Protein AF-A0AA94XUB6-F1 (afdb_monomer)

Radius of gyration: 19.05 Å; Cα contacts (8 Å, |Δi|>4): 38; chains: 1; bounding box: 40×18×62 Å

Foldseek 3Di:
DALVVLVVVLVCCCVPPLVVVLVVLVVVLVVVVVDPDCVNVVSVVVSVVSVVVSVVSSVVSVVVSVVRVVVVVVPPPPDD

Secondary structure (DSSP, 8-state):
--HHHHHHHHHHHIIIIIHHHHHHHHHHHHHHHTSSSTHHHHHHHHHHHHHHHHHHHHHHHHHHHHHHHHHHHHHS----

Structure (mmCIF, N/CA/C/O backbone):
data_AF-A0AA94XUB6-F1
#
_entry.id   AF-A0AA94XUB6-F1
#
loop_
_atom_site.group_PDB
_atom_site.id
_atom_site.type_symbol
_atom_site.label_atom_id
_atom_site.label_alt_id
_atom_site.label_comp_id
_atom_site.label_asym_id
_atom_site.label_entity_id
_atom_site.label_seq_id
_atom_site.pdbx_PDB_ins_code
_atom_site.Cartn_x
_atom_site.Cartn_y
_atom_site.Cartn_z
_atom_site.occupancy
_atom_site.B_iso_or_equiv
_atom_site.auth_seq_id
_atom_site.auth_comp_id
_atom_site.auth_asym_id
_atom_site.auth_atom_id
_atom_site.pdbx_PDB_model_num
ATOM 1 N N . MET A 1 1 ? 14.512 -8.110 -17.066 1.00 56.94 1 MET A N 1
ATOM 2 C CA . MET A 1 1 ? 13.182 -8.217 -16.418 1.00 56.94 1 MET A CA 1
ATOM 3 C C . MET A 1 1 ? 12.325 -7.128 -17.038 1.00 56.94 1 MET A C 1
ATOM 5 O O . MET A 1 1 ? 12.730 -5.985 -16.926 1.00 56.94 1 MET A O 1
ATOM 9 N N . THR A 1 2 ? 11.251 -7.462 -17.757 1.00 74.88 2 THR A N 1
ATOM 10 C CA . THR A 1 2 ? 10.506 -6.472 -18.557 1.00 74.88 2 THR A CA 1
ATOM 11 C C . THR A 1 2 ? 9.581 -5.608 -17.703 1.00 74.88 2 THR A C 1
ATOM 13 O O . THR A 1 2 ? 9.077 -6.081 -16.679 1.00 74.88 2 THR A O 1
ATOM 16 N N . ALA A 1 3 ? 9.320 -4.366 -18.123 1.00 73.31 3 ALA A N 1
ATOM 17 C CA . ALA A 1 3 ? 8.434 -3.440 -17.405 1.00 73.31 3 ALA A CA 1
ATOM 18 C C . ALA A 1 3 ? 7.041 -4.040 -17.122 1.00 73.31 3 ALA A C 1
ATOM 20 O O . ALA A 1 3 ? 6.515 -3.908 -16.017 1.00 73.31 3 ALA A O 1
ATOM 21 N N . ALA A 1 4 ? 6.496 -4.819 -18.063 1.00 78.44 4 ALA A N 1
ATOM 22 C CA . ALA A 1 4 ? 5.234 -5.544 -17.895 1.00 78.44 4 ALA A CA 1
ATOM 23 C C . ALA A 1 4 ? 5.238 -6.518 -16.698 1.00 78.44 4 ALA A C 1
ATOM 25 O O . ALA A 1 4 ? 4.238 -6.644 -15.992 1.00 78.44 4 ALA A O 1
ATOM 26 N N . LYS A 1 5 ? 6.368 -7.188 -16.417 1.00 81.00 5 LYS A N 1
ATOM 27 C CA . LYS A 1 5 ? 6.489 -8.075 -15.245 1.00 81.00 5 LYS A CA 1
ATOM 28 C C . LYS A 1 5 ? 6.512 -7.288 -13.932 1.00 81.00 5 LYS A C 1
ATOM 30 O O . LYS A 1 5 ? 5.994 -7.786 -12.936 1.00 81.00 5 LYS A O 1
ATOM 35 N N . ILE A 1 6 ? 7.084 -6.081 -13.929 1.00 79.06 6 ILE A N 1
ATOM 36 C CA . ILE A 1 6 ? 7.124 -5.201 -12.750 1.00 79.06 6 ILE A CA 1
ATOM 37 C C . ILE A 1 6 ? 5.714 -4.714 -12.409 1.00 79.06 6 ILE A C 1
ATOM 39 O O . ILE A 1 6 ? 5.304 -4.834 -11.255 1.00 79.06 6 ILE A O 1
ATOM 43 N N . TYR A 1 7 ? 4.947 -4.270 -13.409 1.00 81.12 7 TYR A N 1
ATOM 44 C CA . TYR A 1 7 ? 3.542 -3.899 -13.222 1.00 81.12 7 TYR A CA 1
ATOM 45 C C . TYR A 1 7 ? 2.695 -5.075 -12.733 1.00 81.12 7 TYR A C 1
ATOM 47 O O . TYR A 1 7 ? 2.026 -4.951 -11.713 1.00 81.12 7 TYR A O 1
ATOM 55 N N . ALA A 1 8 ? 2.790 -6.244 -13.375 1.00 83.56 8 ALA A N 1
ATOM 56 C CA . ALA A 1 8 ? 2.016 -7.421 -12.971 1.00 83.56 8 ALA A CA 1
ATOM 57 C C . ALA A 1 8 ? 2.339 -7.886 -11.536 1.00 83.56 8 ALA A C 1
ATOM 59 O O . ALA A 1 8 ? 1.464 -8.358 -10.808 1.00 83.56 8 ALA A O 1
ATOM 60 N N . GLN A 1 9 ? 3.599 -7.767 -11.104 1.00 85.50 9 GLN A N 1
ATOM 61 C CA . GLN A 1 9 ? 3.991 -8.089 -9.733 1.00 85.50 9 GLN A CA 1
ATOM 62 C C . GLN A 1 9 ? 3.507 -7.030 -8.736 1.00 85.50 9 GLN A C 1
ATOM 64 O O . GLN A 1 9 ? 3.034 -7.390 -7.655 1.00 85.50 9 GLN A O 1
ATOM 69 N N . GLY A 1 10 ? 3.600 -5.748 -9.096 1.00 81.69 10 GLY A N 1
ATOM 70 C CA . GLY A 1 10 ? 3.089 -4.640 -8.293 1.00 81.69 10 GLY A CA 1
ATOM 71 C C . GLY A 1 10 ? 1.580 -4.722 -8.092 1.00 81.69 10 GLY A C 1
ATOM 72 O O . GLY A 1 10 ? 1.118 -4.698 -6.955 1.00 81.69 10 GLY A O 1
ATOM 73 N N . GLU A 1 11 ? 0.827 -4.946 -9.167 1.00 85.12 11 GLU A N 1
ATOM 74 C CA . GLU A 1 11 ? -0.625 -5.132 -9.143 1.00 85.12 11 GLU A CA 1
ATOM 75 C C . GLU A 1 11 ? -1.024 -6.302 -8.237 1.00 85.12 11 GLU A C 1
ATOM 77 O O . GLU A 1 11 ? -1.847 -6.146 -7.333 1.00 85.12 11 GLU A O 1
ATOM 82 N N . ARG A 1 12 ? -0.390 -7.471 -8.400 1.00 88.50 12 ARG A N 1
ATOM 83 C CA . ARG A 1 12 ? -0.658 -8.634 -7.536 1.00 88.50 12 ARG A CA 1
ATOM 84 C C . ARG A 1 12 ? -0.374 -8.346 -6.070 1.00 88.50 12 ARG A C 1
ATOM 86 O O . ARG A 1 12 ? -1.107 -8.831 -5.213 1.00 88.50 12 ARG A O 1
ATOM 93 N N . ARG A 1 13 ? 0.694 -7.606 -5.764 1.00 83.00 13 ARG A N 1
ATOM 94 C CA . ARG A 1 13 ? 1.037 -7.234 -4.387 1.00 83.00 13 ARG A CA 1
ATOM 95 C C . ARG A 1 13 ? 0.012 -6.260 -3.812 1.00 83.00 13 ARG A C 1
ATOM 97 O O . ARG A 1 13 ? -0.399 -6.435 -2.669 1.00 83.00 13 ARG A O 1
ATOM 104 N N . MET A 1 14 ? -0.453 -5.313 -4.620 1.00 85.06 14 MET A N 1
ATOM 105 C CA . MET A 1 14 ? -1.504 -4.366 -4.257 1.00 85.06 14 MET A CA 1
ATOM 106 C C . MET A 1 14 ? -2.811 -5.081 -3.921 1.00 85.06 14 MET A C 1
ATOM 108 O O . MET A 1 14 ? -3.341 -4.902 -2.828 1.00 85.06 14 MET A O 1
ATOM 112 N N . TRP A 1 15 ? -3.239 -6.009 -4.775 1.00 86.38 15 TRP A N 1
ATOM 113 C CA . TRP A 1 15 ? -4.443 -6.801 -4.537 1.00 86.38 15 TRP A CA 1
ATOM 114 C C . TRP A 1 15 ? -4.323 -7.808 -3.391 1.00 86.38 15 TRP A C 1
ATOM 116 O O . TRP A 1 15 ? -5.293 -8.027 -2.672 1.00 86.38 15 TRP A O 1
ATOM 126 N N . ARG A 1 16 ? -3.158 -8.439 -3.201 1.00 89.81 16 ARG A N 1
ATOM 127 C CA . ARG A 1 16 ? -2.979 -9.479 -2.170 1.00 89.81 16 ARG A CA 1
ATOM 128 C C . ARG A 1 16 ? -2.691 -8.944 -0.776 1.00 89.81 16 ARG A C 1
ATOM 130 O O . ARG A 1 16 ? -3.024 -9.627 0.183 1.00 89.81 16 ARG A O 1
ATOM 137 N N . PHE A 1 17 ? -2.043 -7.789 -0.657 1.00 90.12 17 PHE A N 1
ATOM 138 C CA . PHE A 1 17 ? -1.639 -7.243 0.640 1.00 90.12 17 PHE A CA 1
ATOM 139 C C . PHE A 1 17 ? -2.392 -5.965 0.978 1.00 90.12 17 PHE A C 1
ATOM 141 O O . PHE A 1 17 ? -3.042 -5.903 2.019 1.00 90.12 17 PHE A O 1
ATOM 148 N N . TRP A 1 18 ? -2.334 -4.959 0.105 1.00 89.38 18 TRP A N 1
ATOM 149 C CA . TRP A 1 18 ? -2.888 -3.641 0.412 1.00 89.38 18 TRP A CA 1
ATOM 150 C C . TRP A 1 18 ? -4.419 -3.658 0.453 1.00 89.38 18 TRP A C 1
ATOM 152 O O . TRP A 1 18 ? -4.992 -3.174 1.425 1.00 89.38 18 TRP A O 1
ATOM 162 N N . THR A 1 19 ? -5.087 -4.287 -0.519 1.00 88.88 19 THR A N 1
ATOM 163 C CA . THR A 1 19 ? -6.557 -4.379 -0.539 1.00 88.88 19 THR A CA 1
ATOM 164 C C . THR A 1 19 ? -7.147 -5.031 0.720 1.00 88.88 19 THR A C 1
ATOM 166 O O . THR A 1 19 ? -7.969 -4.385 1.369 1.00 88.88 19 THR A O 1
ATOM 169 N N . PRO A 1 20 ? -6.758 -6.257 1.133 1.00 91.19 20 PRO A N 1
ATOM 170 C CA . PRO A 1 20 ? -7.335 -6.865 2.332 1.00 91.19 20 PRO A CA 1
ATOM 171 C C . PRO A 1 20 ? -6.998 -6.081 3.601 1.00 91.19 20 PRO A C 1
ATOM 173 O O . PRO A 1 20 ? -7.852 -5.953 4.474 1.00 91.19 20 PRO A O 1
ATOM 176 N N . LEU A 1 21 ? -5.795 -5.506 3.693 1.00 92.38 21 LEU A N 1
ATOM 177 C CA . LEU A 1 21 ? -5.408 -4.689 4.841 1.00 92.38 21 LEU A CA 1
ATOM 178 C C . LEU A 1 21 ? -6.292 -3.438 4.968 1.00 92.38 21 LEU A C 1
ATOM 180 O O . LEU A 1 21 ? -6.783 -3.144 6.056 1.00 92.38 21 LEU A O 1
ATOM 184 N N . VAL A 1 22 ? -6.547 -2.737 3.859 1.00 90.00 22 VAL A N 1
ATOM 185 C CA . VAL A 1 22 ? -7.438 -1.566 3.830 1.00 90.00 22 VAL A CA 1
ATOM 186 C C . VAL A 1 22 ? -8.876 -1.963 4.164 1.00 90.00 22 VAL A C 1
ATOM 188 O O . VAL A 1 22 ? -9.513 -1.283 4.961 1.00 90.00 22 VAL A O 1
ATOM 191 N N . VAL A 1 23 ? -9.379 -3.079 3.629 1.00 92.50 23 VAL A N 1
ATOM 192 C CA . VAL A 1 23 ? -10.733 -3.575 3.941 1.00 92.50 23 VAL A CA 1
ATOM 193 C C . VAL A 1 23 ? -10.891 -3.858 5.436 1.00 92.50 23 VAL A C 1
ATOM 195 O O . VAL A 1 23 ? -11.876 -3.433 6.039 1.00 92.50 23 VAL A O 1
ATOM 198 N N . VAL A 1 24 ? -9.910 -4.524 6.054 1.00 93.69 24 VAL A N 1
ATOM 199 C CA . VAL A 1 24 ? -9.919 -4.805 7.498 1.00 93.69 24 VAL A CA 1
ATOM 200 C C . VAL A 1 24 ? -9.892 -3.513 8.313 1.00 93.69 24 VAL A C 1
ATOM 202 O O . VAL A 1 24 ? -10.635 -3.391 9.284 1.00 93.69 24 VAL A O 1
ATOM 205 N N . LEU A 1 25 ? -9.084 -2.528 7.913 1.00 91.31 25 LEU A N 1
ATOM 206 C CA . LEU A 1 25 ? -9.007 -1.238 8.602 1.00 91.31 25 LEU A CA 1
ATOM 207 C C . LEU A 1 25 ? -10.304 -0.439 8.491 1.00 91.31 25 LEU A C 1
ATOM 209 O O . LEU A 1 25 ? -10.770 0.097 9.492 1.00 91.31 25 LEU A O 1
ATOM 213 N N . VAL A 1 26 ? -10.931 -0.410 7.314 1.00 89.81 26 VAL A N 1
ATOM 214 C CA . VAL A 1 26 ? -12.232 0.244 7.124 1.00 89.81 26 VAL A CA 1
ATOM 215 C C . VAL A 1 26 ? -13.302 -0.431 7.982 1.00 89.81 26 VAL A C 1
ATOM 217 O O . VAL A 1 26 ? -14.047 0.25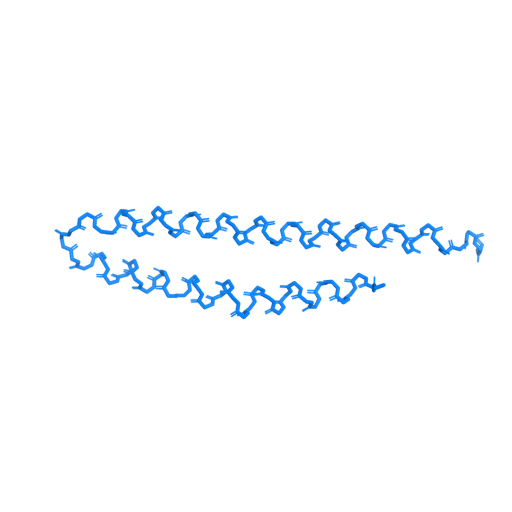9 8.676 1.00 89.81 26 VAL A O 1
ATOM 220 N N . ALA A 1 27 ? -13.342 -1.767 8.010 1.00 91.94 27 ALA A N 1
ATOM 221 C CA . ALA A 1 27 ? -14.258 -2.504 8.877 1.00 91.94 27 ALA A CA 1
ATOM 222 C C . ALA A 1 27 ? -14.009 -2.194 10.365 1.00 91.94 27 ALA A C 1
ATOM 224 O O . ALA A 1 27 ? -14.956 -1.945 11.110 1.00 91.94 27 ALA A O 1
ATOM 225 N N . ALA A 1 28 ? -12.744 -2.133 10.792 1.00 89.25 28 ALA A N 1
ATOM 226 C CA . ALA A 1 28 ? -12.376 -1.777 12.160 1.00 89.25 28 ALA A CA 1
ATOM 227 C C . ALA A 1 28 ? -12.801 -0.344 12.521 1.00 89.25 28 ALA A C 1
ATOM 229 O O . ALA A 1 28 ? -13.352 -0.127 13.598 1.00 89.25 28 ALA A O 1
ATOM 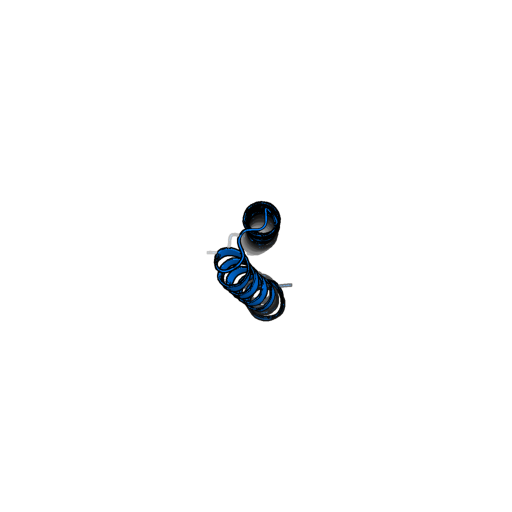230 N N . VAL A 1 29 ? -12.603 0.625 11.620 1.00 89.12 29 VAL A N 1
ATOM 231 C CA . VAL A 1 29 ? -13.061 2.013 11.800 1.00 89.12 29 VAL A CA 1
ATOM 232 C C . VAL A 1 29 ? -14.585 2.075 11.901 1.00 89.12 29 VAL A C 1
ATOM 234 O O . VAL A 1 29 ? -15.104 2.783 12.763 1.00 89.12 29 VAL A O 1
ATOM 237 N N . MET A 1 30 ? -15.319 1.329 11.069 1.00 88.75 30 MET A N 1
ATOM 238 C CA . MET A 1 30 ? -16.781 1.274 11.158 1.00 88.75 30 MET A CA 1
ATOM 239 C C . MET A 1 30 ? -17.233 0.749 12.520 1.00 88.75 30 MET A C 1
ATOM 241 O O . MET A 1 30 ? -18.049 1.395 13.166 1.00 88.75 30 MET A O 1
ATOM 245 N N . VAL A 1 31 ? -16.660 -0.361 12.994 1.00 88.25 31 VAL A N 1
ATOM 246 C CA . VAL A 1 31 ? -16.988 -0.940 14.308 1.00 88.25 31 VAL A CA 1
ATOM 247 C C . VAL A 1 31 ? -16.636 0.016 15.450 1.00 88.25 31 VAL A C 1
ATOM 249 O O . VAL A 1 31 ? -17.432 0.190 16.371 1.00 88.25 31 VAL A O 1
ATOM 252 N N . ALA A 1 32 ? -15.476 0.670 15.386 1.00 87.88 32 ALA A N 1
ATOM 253 C CA . ALA A 1 32 ? -15.034 1.592 16.427 1.00 87.88 32 ALA A CA 1
ATOM 254 C C . ALA A 1 32 ? -15.888 2.863 16.512 1.00 87.88 32 ALA A C 1
ATOM 256 O O . ALA A 1 32 ? -16.062 3.386 17.605 1.00 87.88 32 ALA A O 1
ATOM 257 N N . ASN A 1 33 ? -16.476 3.331 15.405 1.00 83.56 33 ASN A N 1
ATOM 258 C CA . ASN A 1 33 ? -17.400 4.472 15.430 1.00 83.56 33 ASN A CA 1
ATOM 259 C C . ASN A 1 33 ? -18.701 4.191 16.203 1.00 83.56 33 ASN A C 1
ATOM 261 O O . ASN A 1 33 ? -19.351 5.132 16.652 1.00 83.56 33 ASN A O 1
ATOM 265 N N . TYR A 1 34 ? -19.087 2.923 16.386 1.00 83.00 34 TYR A N 1
ATOM 266 C CA . TYR A 1 34 ? -20.248 2.561 17.208 1.00 83.00 34 TYR A CA 1
ATOM 267 C C . TYR A 1 34 ? -19.945 2.532 18.707 1.00 83.00 34 TYR A C 1
ATOM 269 O O . TYR A 1 34 ? -20.870 2.425 19.512 1.00 83.00 34 TYR A O 1
ATOM 277 N N . GLN A 1 35 ? -18.673 2.614 19.102 1.00 80.44 35 GLN A N 1
ATOM 278 C CA . GLN A 1 35 ? -18.284 2.631 20.503 1.00 80.44 35 GLN A CA 1
ATOM 279 C C . GLN A 1 35 ? -17.863 4.046 20.923 1.00 80.44 35 GLN A C 1
ATOM 281 O O . GLN A 1 35 ? -17.083 4.691 20.226 1.00 80.44 35 GLN A O 1
ATOM 286 N N . PRO A 1 36 ? -18.334 4.554 22.075 1.00 72.38 36 PRO A N 1
ATOM 287 C CA . PRO A 1 36 ? -17.939 5.862 22.591 1.00 72.38 36 PRO A CA 1
ATOM 288 C C . PRO A 1 36 ? -16.556 5.782 23.258 1.00 72.38 36 PRO A C 1
ATOM 290 O O . PRO A 1 36 ? -16.393 6.071 24.441 1.00 72.38 36 PRO A O 1
ATOM 293 N N . ASN A 1 37 ? -15.549 5.332 22.514 1.00 77.06 37 ASN A N 1
ATOM 294 C CA . ASN A 1 37 ? -14.162 5.263 22.947 1.00 77.06 37 ASN A CA 1
ATOM 295 C C . ASN A 1 37 ? -13.248 5.935 21.909 1.00 77.06 37 ASN A C 1
ATOM 297 O O . ASN A 1 37 ? -13.492 5.905 20.707 1.00 77.0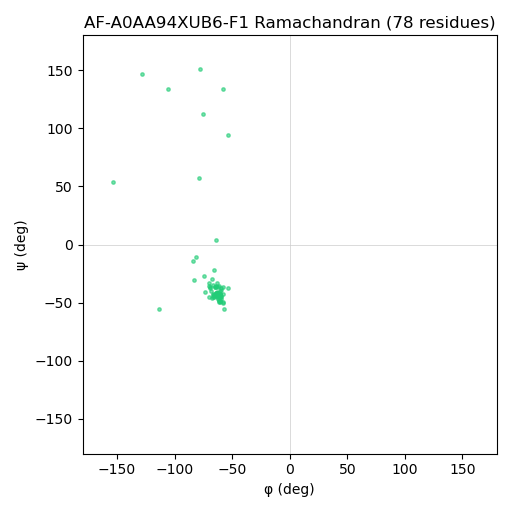6 37 ASN A O 1
ATOM 301 N N . GLY A 1 38 ? -12.154 6.556 22.366 1.00 80.31 38 GLY A N 1
ATOM 302 C CA . GLY A 1 38 ? -11.191 7.267 21.502 1.00 80.31 38 GLY A CA 1
ATOM 303 C C . GLY A 1 38 ? -10.446 6.379 20.489 1.00 80.31 38 GLY A C 1
ATOM 304 O O . GLY A 1 38 ? -9.573 6.854 19.766 1.00 80.31 38 GLY A O 1
ATOM 305 N N . ILE A 1 39 ? -10.792 5.091 20.423 1.00 87.12 39 ILE A N 1
ATOM 306 C CA . ILE A 1 39 ? -10.222 4.089 19.522 1.00 87.12 39 ILE A CA 1
ATOM 307 C C . ILE A 1 39 ? -10.498 4.449 18.058 1.00 87.12 39 ILE A C 1
ATOM 309 O O . ILE A 1 39 ? -9.637 4.219 17.212 1.00 87.12 39 ILE A O 1
ATOM 313 N N . ALA A 1 40 ? -11.641 5.073 17.753 1.00 86.50 40 ALA A N 1
ATOM 314 C CA . ALA A 1 40 ? -11.965 5.505 16.393 1.00 86.50 40 ALA A CA 1
ATOM 315 C C . ALA A 1 40 ? -10.908 6.470 15.823 1.00 86.50 40 ALA A C 1
ATOM 317 O O . ALA A 1 40 ? -10.461 6.303 14.689 1.00 86.50 40 ALA A O 1
ATOM 318 N N . VAL A 1 41 ? -10.435 7.426 16.630 1.00 87.56 41 VAL A N 1
ATOM 319 C CA . VAL A 1 41 ? -9.391 8.382 16.223 1.00 87.56 41 VAL A CA 1
ATOM 320 C C . VAL A 1 41 ? -8.062 7.667 15.985 1.00 87.56 41 VAL A C 1
ATOM 322 O O . VAL A 1 41 ? -7.402 7.909 14.975 1.00 87.56 41 VAL A O 1
ATOM 325 N N . LEU A 1 42 ? -7.686 6.741 16.872 1.00 90.25 42 LEU A N 1
ATOM 326 C CA . LEU A 1 42 ? -6.465 5.951 16.712 1.00 90.25 42 LEU A CA 1
ATOM 327 C C . LEU A 1 42 ? -6.504 5.110 15.425 1.00 90.25 42 LEU A C 1
ATOM 329 O O . LEU A 1 42 ? -5.529 5.075 14.677 1.00 90.25 42 LEU A O 1
ATOM 333 N N . LEU A 1 43 ? -7.639 4.473 15.133 1.00 91.06 43 LEU A N 1
ATOM 334 C CA . LEU A 1 43 ? -7.818 3.685 13.915 1.00 91.06 43 LEU A CA 1
ATOM 335 C C . LEU A 1 43 ? -7.809 4.545 12.652 1.00 91.06 43 LEU A C 1
ATOM 337 O O . LEU A 1 43 ? -7.262 4.108 11.642 1.00 91.06 43 LEU A O 1
ATOM 341 N N . LEU A 1 44 ? -8.343 5.769 12.695 1.00 89.19 44 LEU A N 1
ATOM 342 C CA . LEU A 1 44 ? -8.232 6.716 11.582 1.00 89.19 44 LEU A CA 1
ATOM 343 C C . LEU A 1 44 ? -6.771 7.086 11.301 1.00 89.19 44 LEU A C 1
ATOM 345 O O . LEU A 1 44 ? -6.359 7.088 10.142 1.00 89.19 44 LEU A O 1
ATOM 349 N N . ILE A 1 45 ? -5.970 7.323 12.346 1.00 93.38 45 ILE A N 1
ATOM 350 C CA . ILE A 1 45 ? -4.530 7.592 12.206 1.00 93.38 45 ILE A CA 1
ATOM 351 C C . ILE A 1 45 ? -3.820 6.387 11.576 1.00 93.38 45 ILE A C 1
ATOM 353 O O . ILE A 1 45 ? -3.096 6.545 10.594 1.00 93.38 45 ILE A O 1
ATOM 357 N N . ILE A 1 46 ? -4.061 5.176 12.093 1.00 92.94 46 ILE A N 1
ATOM 358 C CA . ILE A 1 46 ? -3.468 3.942 11.551 1.00 92.94 46 ILE A CA 1
ATOM 359 C C . ILE A 1 46 ? -3.875 3.749 10.087 1.00 92.94 46 ILE A C 1
ATOM 361 O O . ILE A 1 46 ? -3.029 3.453 9.245 1.00 92.94 46 ILE A O 1
ATOM 365 N N . THR A 1 47 ? -5.150 3.971 9.764 1.00 91.50 47 THR A N 1
ATOM 366 C CA . THR A 1 47 ? -5.667 3.870 8.394 1.00 91.50 47 THR A CA 1
ATOM 367 C C . THR A 1 47 ? -4.974 4.866 7.468 1.00 91.50 47 THR A C 1
ATOM 369 O O . THR A 1 47 ? -4.546 4.484 6.381 1.00 91.50 47 THR A O 1
ATOM 372 N N . GLY A 1 48 ? -4.789 6.114 7.908 1.00 91.75 48 GLY A N 1
ATOM 373 C CA . GLY A 1 48 ? -4.061 7.133 7.153 1.00 91.75 48 GLY A CA 1
ATOM 374 C C . GLY A 1 48 ? -2.603 6.748 6.887 1.00 91.75 48 GLY A C 1
ATOM 375 O O . GLY A 1 48 ? -2.134 6.858 5.755 1.00 91.75 48 GLY A O 1
ATOM 376 N N . ILE A 1 49 ? -1.903 6.226 7.898 1.00 94.44 49 ILE A N 1
ATOM 377 C CA . ILE A 1 49 ? -0.516 5.754 7.763 1.00 94.44 49 ILE A CA 1
ATOM 378 C C . ILE A 1 49 ? -0.434 4.592 6.766 1.00 94.44 49 ILE A C 1
ATOM 380 O O . ILE A 1 49 ? 0.415 4.591 5.875 1.00 94.44 49 ILE A O 1
ATOM 384 N N . VAL A 1 50 ? -1.329 3.611 6.881 1.00 93.00 50 VAL A N 1
ATOM 385 C CA . VAL A 1 50 ? -1.358 2.447 5.987 1.00 93.00 50 VAL A CA 1
ATOM 386 C C . VAL A 1 50 ? -1.663 2.860 4.548 1.00 93.00 50 VAL A C 1
ATOM 388 O O . VAL A 1 50 ? -0.982 2.402 3.631 1.00 93.00 50 VAL A O 1
ATOM 391 N N . ALA A 1 51 ? -2.627 3.760 4.343 1.00 90.38 51 ALA A N 1
ATOM 392 C CA . ALA A 1 51 ? -2.939 4.299 3.023 1.00 90.38 51 ALA A CA 1
ATOM 393 C C . ALA A 1 51 ? -1.738 5.043 2.417 1.00 90.38 51 ALA A C 1
ATOM 395 O O . ALA A 1 51 ? -1.420 4.844 1.245 1.00 90.38 51 ALA A O 1
ATOM 396 N N . PHE A 1 52 ? -1.020 5.837 3.217 1.00 93.62 52 PHE A N 1
ATOM 397 C CA . PHE A 1 52 ? 0.196 6.514 2.771 1.00 93.62 52 PHE A CA 1
ATOM 398 C C . PHE A 1 52 ? 1.268 5.519 2.305 1.00 93.62 52 PHE A C 1
ATOM 400 O O . PHE A 1 52 ? 1.812 5.666 1.210 1.00 93.62 52 PHE A O 1
ATOM 407 N N . PHE A 1 53 ? 1.535 4.463 3.080 1.00 92.00 53 PHE A N 1
ATOM 408 C CA . PHE A 1 53 ? 2.496 3.436 2.673 1.00 92.00 53 PHE A CA 1
ATOM 409 C C . PHE A 1 53 ? 2.059 2.666 1.424 1.00 92.00 53 PHE A C 1
ATOM 411 O O . PHE A 1 53 ? 2.909 2.358 0.590 1.00 92.00 53 PHE A O 1
ATOM 418 N N . ALA A 1 54 ? 0.760 2.400 1.256 1.00 88.94 54 ALA A N 1
ATOM 419 C CA . ALA A 1 54 ? 0.234 1.774 0.046 1.00 88.94 54 ALA A CA 1
ATOM 420 C C . ALA A 1 54 ? 0.518 2.625 -1.203 1.00 88.94 54 ALA A C 1
ATOM 422 O O . ALA A 1 54 ? 0.962 2.102 -2.227 1.00 88.94 54 ALA A O 1
ATOM 423 N N . VAL A 1 55 ? 0.329 3.945 -1.101 1.00 90.12 55 VAL A N 1
ATOM 424 C CA . VAL A 1 55 ? 0.622 4.895 -2.186 1.00 90.12 55 VAL A CA 1
ATOM 425 C C . VAL A 1 55 ? 2.122 4.967 -2.472 1.00 90.12 55 VAL A C 1
ATOM 427 O O . VAL A 1 55 ? 2.523 4.934 -3.633 1.00 90.12 55 VAL A O 1
ATOM 430 N N . VAL A 1 56 ? 2.967 5.018 -1.438 1.00 91.94 56 VAL A N 1
ATOM 431 C CA . VAL A 1 56 ? 4.431 5.022 -1.604 1.00 91.94 56 VAL A CA 1
ATOM 432 C C . VAL A 1 56 ? 4.924 3.727 -2.253 1.00 91.94 56 VAL A C 1
ATOM 434 O O . VAL A 1 56 ? 5.795 3.762 -3.123 1.00 91.94 56 VAL A O 1
ATOM 437 N N . ASP A 1 57 ? 4.378 2.574 -1.863 1.00 89.81 57 ASP A N 1
ATOM 438 C CA . ASP A 1 57 ? 4.723 1.288 -2.473 1.00 89.81 57 ASP A CA 1
ATOM 439 C C . ASP A 1 57 ? 4.330 1.255 -3.955 1.00 89.81 57 ASP A C 1
ATOM 441 O O . ASP A 1 57 ? 5.140 0.857 -4.794 1.00 89.81 57 ASP A O 1
ATOM 445 N N . TRP A 1 58 ? 3.140 1.760 -4.293 1.00 88.12 58 TRP A N 1
ATOM 446 C CA . TRP A 1 58 ? 2.694 1.898 -5.679 1.00 88.12 58 TRP A CA 1
ATOM 447 C C . TRP A 1 58 ? 3.596 2.839 -6.492 1.00 88.12 58 TRP A C 1
ATOM 449 O O . TRP A 1 58 ? 4.091 2.451 -7.550 1.00 88.12 58 TRP A O 1
ATOM 459 N N . ALA A 1 59 ? 3.914 4.027 -5.968 1.00 89.12 59 ALA A N 1
ATOM 460 C CA . ALA A 1 59 ? 4.805 4.981 -6.632 1.00 89.12 59 ALA A CA 1
ATOM 461 C C . ALA A 1 59 ? 6.206 4.393 -6.883 1.00 89.12 59 ALA A C 1
ATOM 463 O O . ALA A 1 59 ? 6.805 4.606 -7.937 1.00 89.12 59 ALA A O 1
ATOM 464 N N . ASN A 1 60 ? 6.726 3.594 -5.947 1.00 88.62 60 ASN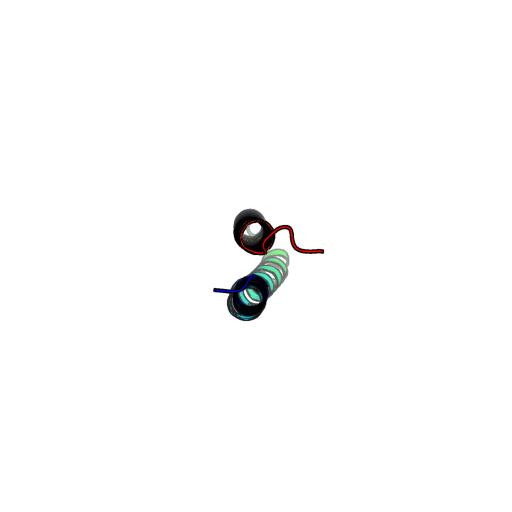 A N 1
ATOM 465 C CA . ASN A 1 60 ? 7.998 2.895 -6.125 1.00 88.62 60 ASN A CA 1
ATOM 466 C C . ASN A 1 60 ? 7.950 1.850 -7.251 1.00 88.62 60 ASN A C 1
ATOM 468 O O . ASN A 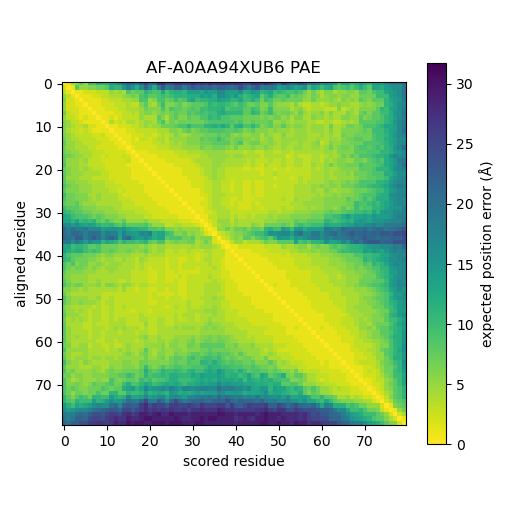1 60 ? 8.951 1.662 -7.949 1.00 88.62 60 ASN A O 1
ATOM 472 N N . VAL A 1 61 ? 6.824 1.151 -7.425 1.00 87.31 61 VAL A N 1
ATOM 473 C CA . VAL A 1 61 ? 6.622 0.229 -8.554 1.00 87.31 61 VAL A CA 1
ATOM 474 C C . VAL A 1 61 ? 6.587 1.006 -9.869 1.00 87.31 61 VAL A C 1
ATOM 476 O O . VAL A 1 61 ? 7.289 0.617 -10.803 1.00 87.31 61 VAL A O 1
ATOM 479 N N . GLU A 1 62 ? 5.853 2.119 -9.916 1.00 85.31 62 GLU A N 1
ATOM 480 C CA . GLU A 1 62 ? 5.734 2.981 -11.099 1.00 85.31 62 GLU A CA 1
ATOM 481 C C . GLU A 1 62 ? 7.108 3.493 -11.559 1.00 85.31 62 GLU A C 1
ATOM 483 O O . GLU A 1 62 ? 7.513 3.307 -12.708 1.00 85.31 62 GLU A O 1
ATOM 488 N N . ILE A 1 63 ? 7.894 4.044 -10.626 1.00 88.31 63 ILE A N 1
ATOM 489 C CA . ILE A 1 63 ? 9.246 4.549 -10.902 1.00 88.31 63 ILE A CA 1
ATOM 490 C C . ILE A 1 63 ? 10.156 3.426 -11.413 1.00 88.31 63 ILE A C 1
ATOM 492 O O . ILE A 1 63 ? 10.914 3.623 -12.366 1.00 88.31 63 ILE A O 1
ATOM 496 N N . LYS A 1 64 ? 10.092 2.230 -10.811 1.00 85.38 64 LYS A N 1
ATOM 497 C CA . LYS A 1 64 ? 10.886 1.073 -11.260 1.00 85.38 64 LYS A CA 1
ATOM 498 C C . LYS A 1 64 ? 10.499 0.628 -12.667 1.00 85.38 64 LYS A C 1
ATOM 500 O O . LYS A 1 64 ? 11.386 0.314 -13.461 1.00 85.38 64 LYS A O 1
ATOM 505 N N . ALA A 1 65 ? 9.207 0.607 -12.979 1.00 85.31 65 ALA A N 1
ATOM 506 C CA . ALA A 1 65 ? 8.725 0.216 -14.293 1.00 85.31 65 ALA A CA 1
ATOM 507 C C . ALA A 1 65 ? 9.145 1.229 -15.369 1.0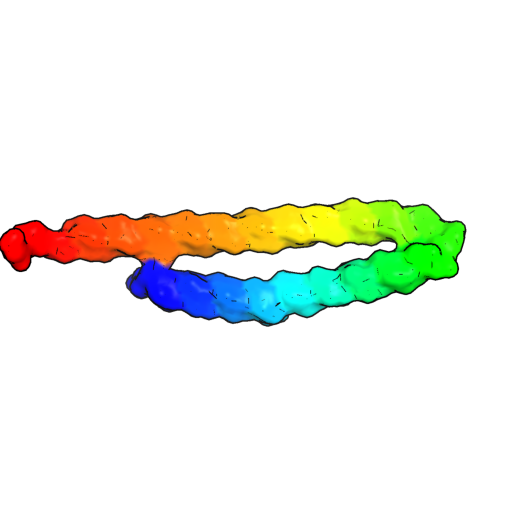0 85.31 65 ALA A C 1
ATOM 509 O O . ALA A 1 65 ? 9.710 0.835 -16.389 1.00 85.31 65 ALA A O 1
ATOM 510 N N . HIS A 1 66 ? 8.993 2.529 -15.105 1.00 84.19 66 HIS A N 1
ATOM 511 C CA . HIS A 1 66 ? 9.472 3.588 -15.997 1.00 84.19 66 HIS A CA 1
ATOM 512 C C . HIS A 1 66 ? 10.988 3.578 -16.193 1.00 84.19 66 HIS A C 1
ATOM 514 O O . HIS A 1 66 ? 11.465 3.828 -17.300 1.00 84.19 66 HIS A O 1
ATOM 520 N N . ARG A 1 67 ? 11.764 3.252 -15.153 1.00 85.12 67 ARG A N 1
ATOM 521 C CA . ARG A 1 67 ? 13.218 3.107 -15.287 1.00 85.12 67 ARG A CA 1
ATOM 522 C C . ARG A 1 67 ? 13.583 1.971 -16.241 1.00 85.12 67 A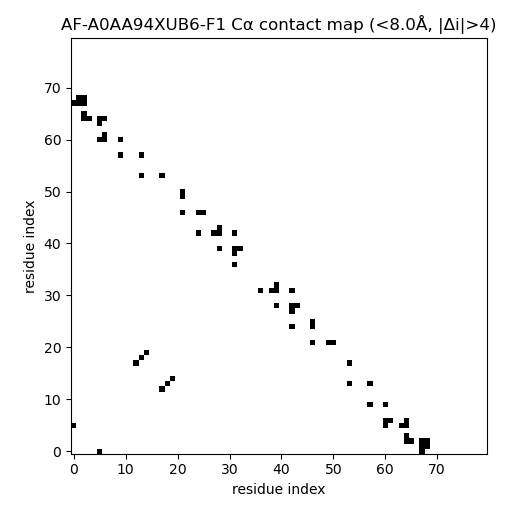RG A C 1
ATOM 524 O O . ARG A 1 67 ? 14.471 2.158 -17.063 1.00 85.12 67 ARG A O 1
ATOM 531 N N . MET A 1 68 ? 12.887 0.833 -16.173 1.00 82.69 68 MET A N 1
ATOM 532 C CA . MET A 1 68 ? 13.125 -0.268 -17.115 1.00 82.69 68 MET A CA 1
ATOM 533 C C . MET A 1 68 ? 12.678 0.063 -18.534 1.00 82.69 68 MET A C 1
ATOM 535 O O . MET A 1 68 ? 13.399 -0.284 -19.458 1.00 82.69 68 MET A O 1
ATOM 539 N N . LEU A 1 69 ? 11.568 0.785 -18.719 1.00 82.56 69 LEU A N 1
ATOM 540 C CA . LEU A 1 69 ? 11.148 1.238 -20.051 1.00 82.56 69 LEU A CA 1
ATOM 541 C C . LEU A 1 69 ? 12.193 2.147 -20.708 1.00 82.56 69 LEU A C 1
ATOM 543 O O . LEU A 1 69 ? 12.455 2.010 -21.897 1.00 82.56 69 LEU A O 1
ATOM 547 N N . ARG A 1 70 ? 12.821 3.048 -19.940 1.00 80.44 70 ARG A N 1
ATOM 548 C CA . ARG A 1 70 ? 13.910 3.896 -20.454 1.00 80.44 70 ARG A CA 1
ATOM 549 C C . ARG A 1 70 ? 15.132 3.077 -20.861 1.00 80.44 70 ARG A C 1
ATOM 551 O O . ARG A 1 70 ? 15.661 3.292 -21.941 1.00 80.44 70 ARG A O 1
ATOM 558 N N . VAL A 1 71 ? 15.530 2.108 -20.038 1.00 81.00 71 VAL A N 1
ATOM 559 C CA . VAL A 1 71 ? 16.648 1.205 -20.353 1.00 81.00 71 VAL A CA 1
ATOM 560 C C . VAL A 1 71 ? 16.341 0.345 -21.586 1.00 81.00 71 VAL A C 1
ATOM 562 O O . VAL A 1 71 ? 17.201 0.171 -22.439 1.00 81.00 71 VAL A O 1
ATOM 565 N N . GLU A 1 72 ? 15.116 -0.171 -21.714 1.00 77.38 72 GLU A N 1
ATOM 566 C CA . GLU A 1 72 ? 14.679 -0.933 -22.893 1.00 77.38 72 GLU A CA 1
ATOM 567 C C . GLU A 1 72 ? 14.659 -0.065 -24.162 1.00 77.38 72 GLU A C 1
ATOM 569 O O . GLU A 1 72 ? 15.045 -0.545 -25.225 1.00 77.38 72 GLU A O 1
ATOM 574 N N . ALA A 1 73 ? 14.277 1.211 -24.052 1.00 78.44 73 ALA A N 1
ATOM 575 C CA . ALA A 1 73 ? 14.305 2.162 -25.162 1.00 78.44 73 ALA A CA 1
ATOM 576 C C . ALA A 1 73 ? 15.734 2.548 -25.590 1.00 78.44 73 ALA A C 1
ATOM 578 O O . ALA A 1 73 ? 15.980 2.711 -26.778 1.00 78.44 73 ALA A O 1
ATOM 579 N N . GLU A 1 74 ? 16.676 2.663 -24.649 1.00 74.25 74 GLU A N 1
ATOM 580 C CA . GLU A 1 74 ? 18.094 2.948 -24.934 1.00 74.25 74 GLU A CA 1
ATOM 581 C C . GLU A 1 74 ? 18.848 1.735 -25.514 1.00 74.25 74 GLU A C 1
ATOM 583 O O . GLU A 1 74 ? 19.824 1.903 -26.241 1.00 74.25 74 GLU A O 1
ATOM 588 N N . LEU A 1 75 ? 18.406 0.510 -25.204 1.00 67.44 75 LEU A N 1
ATOM 589 C CA . LEU A 1 75 ? 18.990 -0.739 -25.713 1.00 67.44 75 LEU A CA 1
ATOM 590 C C . LEU A 1 75 ? 18.459 -1.152 -27.093 1.00 67.44 75 LEU A C 1
ATOM 592 O O . LEU A 1 75 ? 19.052 -2.024 -27.730 1.00 67.44 75 LEU A O 1
ATOM 596 N N . LEU A 1 76 ? 17.358 -0.557 -27.560 1.00 62.66 76 LEU A N 1
ATOM 597 C CA . LEU A 1 76 ? 16.926 -0.688 -28.947 1.00 62.66 76 LEU A CA 1
ATOM 598 C C . LEU A 1 76 ? 17.838 0.205 -29.803 1.00 62.66 76 LEU A C 1
ATOM 600 O O . LEU A 1 76 ? 17.797 1.426 -29.647 1.00 62.66 76 LEU A O 1
ATOM 604 N N . PRO A 1 77 ? 18.692 -0.364 -30.678 1.00 56.16 77 PRO A N 1
ATOM 605 C CA . PRO A 1 77 ? 19.554 0.447 -31.522 1.00 56.16 77 PRO A CA 1
ATOM 606 C C . PRO A 1 77 ? 18.680 1.378 -32.360 1.00 56.16 77 PRO A C 1
ATOM 608 O O . PRO A 1 77 ? 17.679 0.941 -32.930 1.00 56.16 77 PRO A O 1
ATOM 611 N N . ALA A 1 78 ? 19.067 2.654 -32.423 1.00 59.28 78 ALA A N 1
ATOM 612 C CA . ALA A 1 78 ? 18.548 3.618 -33.383 1.00 59.28 78 ALA A 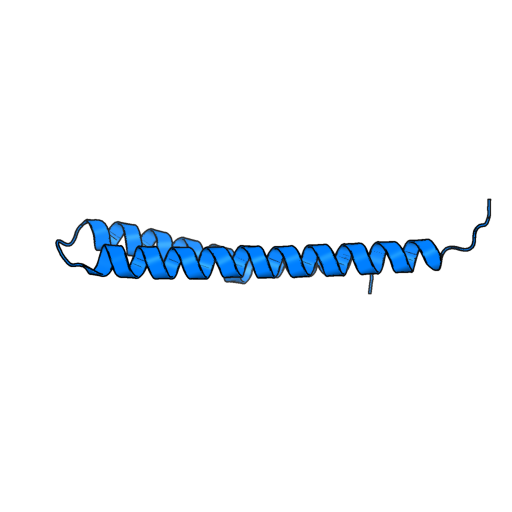CA 1
ATOM 613 C C . ALA A 1 78 ? 18.712 3.022 -34.789 1.00 59.28 78 ALA A C 1
ATOM 615 O O . ALA A 1 78 ? 19.797 3.035 -35.365 1.00 59.28 78 ALA A O 1
ATOM 616 N N . GLY A 1 79 ? 17.661 2.377 -35.273 1.00 62.62 79 GLY A N 1
ATOM 617 C CA . GLY A 1 79 ? 17.744 1.440 -36.378 1.00 62.62 79 GLY A CA 1
ATOM 618 C C . GLY A 1 79 ? 16.424 1.359 -37.112 1.00 62.62 79 GLY A C 1
ATOM 619 O O . GLY A 1 79 ? 15.892 0.267 -37.256 1.00 62.62 79 GLY A O 1
ATOM 620 N N . HIS A 1 80 ? 15.923 2.520 -37.538 1.00 45.84 80 HIS A N 1
ATOM 621 C CA . HIS A 1 80 ? 15.173 2.717 -38.776 1.00 45.84 80 HIS A CA 1
ATOM 622 C C . HIS A 1 80 ? 15.450 4.128 -39.292 1.00 45.84 80 HIS A C 1
ATOM 624 O O . HIS A 1 80 ? 15.287 5.080 -38.497 1.00 45.84 80 HIS A O 1
#

Organism: NCBI:txid1933880

Mean predicted aligned error: 7.38 Å

Solvent-accessible surface area (backbone atoms onl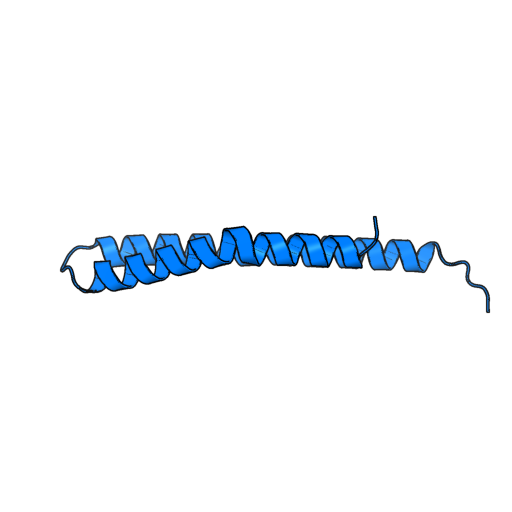y — not comparable to full-atom values): 4439 Å² total; per-residue (Å²): 132,58,37,69,58,45,49,56,51,44,52,50,46,42,60,69,49,48,47,56,54,51,51,53,45,53,53,50,35,59,58,30,67,77,43,103,52,75,58,30,60,55,43,49,52,52,45,52,54,51,52,52,50,51,52,52,55,50,51,53,44,51,54,52,24,54,52,40,48,52,52,55,56,70,68,49,71,97,78,130

Sequence (80 aa):
MTAAKIYAQGERRMWRFWTPLVVVLVAAVMVANYQPNGIAVLLLIITGIVAFFAVVDWANVEIKAHRMLRVEAELLPAGH

pLDDT: mean 83.97, std 9.52, range [45.84, 94.44]